Protein AF-A0A735HGS6-F1 (afdb_monomer_lite)

Sequence (171 aa):
MLTLENAVELARPWAIKLFEEKILPFLINKGTDVYKKGRDILKLRGQMSEFLAKTKAQCSIINSLAFPNVLKKINDIYVPLTLSTLDSTDENEYLVDRGDKFLKHFKNILIIDNAGMGKSTLMKKIVIDTIDHSEYIPIYIELRTLTDSPIIEQINKLIGFDNVNDNSSLK

Organism: NCBI:txid1967619

Structure (mmCIF, N/CA/C/O backbone):
data_AF-A0A735HGS6-F1
#
_entry.id   AF-A0A735HGS6-F1
#
loop_
_atom_site.group_PDB
_atom_site.id
_atom_site.type_symbol
_atom_site.label_atom_id
_atom_site.label_alt_id
_atom_site.label_comp_id
_atom_site.label_asym_id
_atom_site.label_entity_id
_atom_site.label_seq_id
_atom_site.pdbx_PDB_ins_code
_atom_site.Cartn_x
_atom_site.Cartn_y
_atom_site.Cartn_z
_atom_site.occupancy
_atom_site.B_iso_or_equiv
_atom_site.auth_seq_id
_atom_site.auth_comp_id
_atom_site.auth_asym_id
_atom_site.auth_atom_id
_atom_site.pdbx_PDB_model_num
ATOM 1 N N . MET A 1 1 ? -11.846 14.180 -15.678 1.00 64.12 1 MET A N 1
ATOM 2 C CA . MET A 1 1 ? -10.374 14.111 -15.534 1.00 64.12 1 MET A CA 1
ATOM 3 C C . MET A 1 1 ? -10.067 13.332 -14.264 1.00 64.12 1 MET A C 1
ATOM 5 O O . MET A 1 1 ? -10.789 13.513 -13.288 1.00 64.12 1 MET A O 1
ATOM 9 N N . LEU A 1 2 ? -9.087 12.425 -14.276 1.00 81.12 2 LEU A N 1
ATOM 10 C CA . LEU A 1 2 ? -8.687 11.712 -13.060 1.00 81.12 2 LEU A CA 1
ATOM 11 C C . LEU A 1 2 ? -8.018 12.724 -12.118 1.00 81.12 2 LEU A C 1
ATOM 13 O O . LEU A 1 2 ? -7.049 13.363 -12.517 1.00 81.12 2 LEU A O 1
ATOM 17 N N . THR A 1 3 ? -8.553 12.891 -10.911 1.00 88.12 3 THR A N 1
ATOM 18 C CA . THR A 1 3 ? -7.984 13.738 -9.850 1.00 88.12 3 THR A CA 1
ATOM 19 C C . THR A 1 3 ? -7.792 12.896 -8.595 1.00 88.12 3 THR A C 1
ATOM 21 O O . THR A 1 3 ? -8.421 11.844 -8.448 1.00 88.12 3 THR A O 1
ATOM 24 N N . LEU A 1 4 ? -6.923 13.344 -7.685 1.00 89.19 4 LEU A N 1
ATOM 25 C CA . LEU A 1 4 ? -6.735 12.662 -6.405 1.00 89.19 4 LEU A CA 1
ATOM 26 C C . LEU A 1 4 ? -8.023 12.679 -5.572 1.00 89.19 4 LEU A C 1
ATOM 28 O O . LEU A 1 4 ? -8.397 11.650 -5.027 1.00 89.19 4 LEU A O 1
ATOM 32 N N . GLU A 1 5 ? -8.728 13.809 -5.533 1.00 92.81 5 GLU A N 1
ATOM 33 C CA . GLU A 1 5 ? -10.006 13.959 -4.824 1.00 92.81 5 GLU A CA 1
ATOM 34 C C . GLU A 1 5 ? -11.049 12.956 -5.328 1.00 92.81 5 GLU A C 1
ATOM 36 O O . GLU A 1 5 ? -11.605 12.195 -4.541 1.00 92.81 5 GLU A O 1
ATOM 41 N N . ASN A 1 6 ? -11.226 12.853 -6.650 1.00 93.12 6 ASN A N 1
ATOM 42 C CA . ASN A 1 6 ? -12.142 11.875 -7.239 1.00 93.12 6 ASN A CA 1
ATOM 43 C C . ASN A 1 6 ? -11.723 10.433 -6.910 1.00 93.12 6 ASN A C 1
ATOM 45 O O . ASN A 1 6 ? -12.575 9.584 -6.664 1.00 93.12 6 ASN A O 1
ATOM 49 N N . ALA A 1 7 ? -10.419 10.138 -6.891 1.00 93.81 7 ALA A N 1
ATOM 50 C CA . ALA A 1 7 ? -9.921 8.816 -6.520 1.00 93.81 7 ALA A CA 1
ATOM 51 C C . ALA A 1 7 ? -10.176 8.486 -5.036 1.00 93.81 7 ALA A C 1
ATOM 53 O O . ALA A 1 7 ? -10.499 7.341 -4.723 1.00 93.81 7 ALA A O 1
ATOM 54 N N . VAL A 1 8 ? -10.081 9.472 -4.134 1.00 96.44 8 VAL A N 1
ATOM 55 C CA . VAL A 1 8 ? -10.417 9.313 -2.707 1.00 96.44 8 VAL A CA 1
ATOM 56 C C . VAL A 1 8 ? -11.907 9.033 -2.534 1.00 96.44 8 VAL A C 1
ATOM 58 O O . VAL A 1 8 ? -12.269 8.079 -1.845 1.00 96.44 8 VAL A O 1
ATOM 61 N N . GLU A 1 9 ? -12.770 9.799 -3.204 1.00 95.69 9 GLU A N 1
ATOM 62 C CA . GLU A 1 9 ? -14.223 9.596 -3.155 1.00 95.69 9 GLU A CA 1
ATOM 63 C C . GLU A 1 9 ? -14.619 8.191 -3.638 1.00 95.69 9 GLU A C 1
ATOM 65 O O . GLU A 1 9 ? -15.402 7.504 -2.983 1.00 95.69 9 GLU A O 1
ATOM 70 N N . LEU A 1 10 ? -14.003 7.704 -4.720 1.00 95.12 10 LEU A N 1
ATOM 71 C CA . LEU A 1 10 ? -14.218 6.341 -5.223 1.00 95.12 10 LEU A CA 1
ATOM 72 C C . LEU A 1 10 ? -13.676 5.248 -4.286 1.00 95.12 10 LEU A C 1
ATOM 74 O O . LEU A 1 10 ? -14.191 4.130 -4.281 1.00 95.12 10 LEU A O 1
ATOM 78 N N . ALA A 1 11 ? -12.644 5.544 -3.493 1.00 96.50 11 ALA A N 1
ATOM 79 C CA . ALA A 1 11 ? -12.065 4.603 -2.537 1.00 96.50 11 ALA A CA 1
ATOM 80 C C . ALA A 1 11 ? -12.827 4.548 -1.201 1.00 96.50 11 ALA A C 1
ATOM 82 O O . ALA A 1 11 ? -12.718 3.552 -0.480 1.00 96.50 11 ALA A O 1
ATOM 83 N N . ARG A 1 12 ? -13.620 5.576 -0.867 1.00 97.06 12 ARG A N 1
ATOM 84 C CA . ARG A 1 12 ? -14.324 5.683 0.422 1.00 97.06 12 ARG A CA 1
ATOM 85 C C . ARG A 1 12 ? -15.260 4.500 0.721 1.00 97.06 12 ARG A C 1
ATOM 87 O O . ARG A 1 12 ? -15.174 3.984 1.837 1.00 97.06 12 ARG A O 1
ATOM 94 N N . PRO A 1 13 ? -16.097 3.999 -0.214 1.00 97.25 13 PRO A N 1
ATOM 95 C CA . PRO A 1 13 ? -16.950 2.838 0.057 1.00 97.25 13 PRO A CA 1
ATOM 96 C C . PRO A 1 13 ? -16.151 1.582 0.419 1.00 97.25 13 PRO A C 1
ATOM 98 O O . PRO A 1 13 ? -16.526 0.850 1.331 1.00 97.25 13 PRO A O 1
ATOM 101 N N . TRP A 1 14 ? -15.018 1.355 -0.257 1.00 95.88 14 TRP A N 1
ATOM 102 C CA . TRP A 1 14 ? -14.116 0.245 0.057 1.00 95.88 14 TRP A CA 1
ATOM 103 C C . TRP A 1 14 ? -13.512 0.392 1.456 1.00 95.88 14 TRP A C 1
ATOM 105 O O . TRP A 1 14 ? -13.490 -0.576 2.210 1.00 95.88 14 TRP A O 1
ATOM 115 N N . ALA A 1 15 ? -13.066 1.595 1.818 1.00 97.00 15 ALA A N 1
ATOM 116 C CA . ALA A 1 15 ? -12.447 1.849 3.113 1.00 97.00 15 ALA A CA 1
ATOM 117 C C . ALA A 1 15 ? -13.428 1.644 4.280 1.00 97.00 15 ALA A C 1
ATOM 119 O O . ALA A 1 15 ? -13.084 0.995 5.266 1.00 97.00 15 ALA A O 1
ATOM 120 N N . ILE A 1 16 ? -14.664 2.134 4.131 1.00 97.06 16 ILE A N 1
ATOM 121 C CA . ILE A 1 16 ? -15.740 1.934 5.111 1.00 97.06 16 ILE A CA 1
ATOM 122 C C . ILE A 1 16 ? -16.047 0.444 5.277 1.00 97.06 16 ILE A C 1
ATOM 124 O O . ILE A 1 16 ? -16.074 -0.058 6.399 1.00 97.06 16 ILE A O 1
ATOM 128 N N . LYS A 1 17 ? -16.231 -0.270 4.161 1.00 95.88 17 LYS A N 1
ATOM 129 C CA . LYS A 1 17 ? -16.517 -1.707 4.173 1.00 95.88 17 LYS A CA 1
ATOM 130 C C . LYS A 1 17 ? -15.389 -2.498 4.842 1.00 95.88 17 LYS A C 1
ATOM 132 O O . LYS A 1 17 ? -15.648 -3.341 5.691 1.00 95.88 17 LYS A O 1
ATOM 137 N N . LEU A 1 18 ? -14.134 -2.186 4.509 1.00 94.81 18 LEU A N 1
ATOM 138 C CA . LEU A 1 18 ? -12.960 -2.815 5.116 1.00 94.81 18 LEU A CA 1
ATOM 139 C C . LEU A 1 18 ? -12.915 -2.593 6.634 1.00 94.81 18 LEU A C 1
ATOM 141 O O . LEU A 1 18 ? -12.612 -3.522 7.385 1.00 94.81 18 LEU A O 1
ATOM 145 N N . PHE A 1 19 ? -13.234 -1.378 7.088 1.00 93.38 19 PHE A N 1
ATOM 146 C CA . PHE A 1 19 ? -13.319 -1.080 8.511 1.00 93.38 19 PHE A CA 1
ATOM 147 C C . PHE A 1 19 ? -14.390 -1.932 9.201 1.00 93.38 19 PHE A C 1
ATOM 149 O O . PHE A 1 19 ? -14.104 -2.576 10.206 1.00 93.38 19 PHE A O 1
ATOM 156 N N . GLU A 1 20 ? -15.604 -1.963 8.656 1.00 93.56 20 GLU A N 1
ATOM 157 C CA . GLU A 1 20 ? -16.751 -2.651 9.261 1.00 93.56 20 GLU A CA 1
ATOM 158 C C . GLU A 1 20 ? -16.595 -4.174 9.273 1.00 93.56 20 GLU A C 1
ATOM 160 O O . GLU A 1 20 ? -16.940 -4.814 10.263 1.00 93.56 20 GLU A O 1
ATOM 165 N N . GLU A 1 21 ? -16.050 -4.755 8.205 1.00 93.12 21 GLU A N 1
ATOM 166 C CA . GLU A 1 21 ? -15.984 -6.210 8.044 1.00 93.12 21 GLU A CA 1
ATOM 167 C C . GLU A 1 21 ? -14.719 -6.838 8.635 1.00 93.12 21 GLU A C 1
ATOM 169 O O . GLU A 1 21 ? -14.744 -8.011 9.005 1.00 93.12 21 GLU A O 1
ATOM 174 N N . LYS A 1 22 ? -13.606 -6.096 8.721 1.00 90.62 22 LYS A N 1
ATOM 175 C CA . LYS A 1 22 ? -12.322 -6.652 9.189 1.00 90.62 22 LYS A CA 1
ATOM 176 C C . LYS A 1 22 ? -11.796 -5.991 10.453 1.00 90.62 22 LYS A C 1
ATOM 178 O O . LYS A 1 22 ? -11.389 -6.683 11.383 1.00 90.62 22 LYS A O 1
ATOM 183 N N . ILE A 1 23 ? -11.797 -4.662 10.501 1.00 89.56 23 ILE A N 1
ATOM 184 C CA . ILE A 1 23 ? -11.125 -3.922 11.577 1.00 89.56 23 ILE A CA 1
ATOM 185 C C . ILE A 1 23 ? -11.984 -3.897 12.838 1.00 89.56 23 ILE A C 1
ATOM 187 O O . ILE A 1 23 ? -11.504 -4.233 13.917 1.00 89.56 23 ILE A O 1
ATOM 191 N N . LEU A 1 24 ? -13.262 -3.544 12.716 1.00 88.50 24 LEU A N 1
ATOM 192 C CA . LEU A 1 24 ? -14.172 -3.463 13.853 1.00 88.50 24 LEU A CA 1
ATOM 193 C C . LEU A 1 24 ? -14.307 -4.813 14.589 1.00 88.50 24 LEU A C 1
ATOM 195 O O . LEU A 1 24 ? -14.145 -4.815 15.810 1.00 88.50 24 LEU A O 1
ATOM 199 N N . PRO A 1 25 ? -14.503 -5.964 13.910 1.00 88.00 25 PRO A N 1
ATOM 200 C CA . PRO A 1 25 ? -14.526 -7.262 14.582 1.00 88.00 25 PRO A CA 1
ATOM 201 C C . PRO A 1 25 ? -13.205 -7.594 15.283 1.00 88.00 25 PRO A C 1
ATOM 203 O O . PRO A 1 25 ? -13.218 -8.113 16.397 1.00 88.00 25 PRO A O 1
ATOM 206 N N . PHE A 1 26 ? -12.063 -7.261 14.671 1.00 84.62 26 PHE A N 1
ATOM 207 C CA . PHE A 1 26 ? -10.749 -7.461 15.285 1.00 84.62 26 PHE A CA 1
ATOM 208 C C . PHE A 1 26 ? -10.599 -6.671 16.593 1.00 84.62 26 PHE A C 1
ATOM 210 O O . PHE A 1 26 ? -10.155 -7.227 17.598 1.00 84.62 26 PHE A O 1
ATOM 217 N N . LEU A 1 27 ? -11.018 -5.403 16.601 1.00 81.62 27 LEU A N 1
ATOM 218 C CA . LEU A 1 27 ? -10.972 -4.545 17.787 1.00 81.62 27 LEU A CA 1
ATOM 219 C C . LEU A 1 27 ? -11.880 -5.066 18.906 1.00 81.62 27 LEU A C 1
ATOM 221 O O . LEU A 1 27 ? -11.450 -5.167 20.053 1.00 81.62 27 LEU A O 1
ATOM 225 N N . ILE A 1 28 ? -13.108 -5.469 18.567 1.00 81.06 28 ILE A N 1
ATOM 226 C CA . ILE A 1 28 ? -14.048 -6.058 19.531 1.00 81.06 28 ILE A CA 1
ATOM 227 C C . ILE A 1 28 ? -13.456 -7.336 20.147 1.00 81.06 28 ILE A C 1
ATOM 229 O O . ILE A 1 28 ? -13.471 -7.495 21.367 1.00 81.06 28 ILE A O 1
ATOM 233 N N . ASN A 1 29 ? -12.879 -8.219 19.325 1.00 79.81 29 ASN A N 1
ATOM 234 C CA . ASN A 1 29 ? -12.299 -9.486 19.780 1.00 79.81 29 ASN A CA 1
ATOM 235 C C . ASN A 1 29 ? -11.059 -9.310 20.665 1.00 79.81 29 ASN A C 1
ATOM 237 O O . ASN A 1 29 ? -10.833 -10.115 21.565 1.00 79.81 29 ASN A O 1
ATOM 241 N N . LYS A 1 30 ? -10.259 -8.261 20.441 1.00 73.06 30 LYS A N 1
ATOM 242 C CA . LYS A 1 30 ? -9.103 -7.926 21.289 1.00 73.06 30 LYS A CA 1
ATOM 243 C C . LYS A 1 30 ? -9.504 -7.391 22.671 1.00 73.06 30 LYS A C 1
ATOM 245 O O . LYS A 1 30 ? -8.619 -7.108 23.473 1.00 73.06 30 LYS A O 1
ATOM 250 N N . GLY A 1 31 ? -10.803 -7.273 22.971 1.00 61.72 31 GLY A N 1
ATOM 251 C CA . GLY A 1 31 ? -11.291 -6.875 24.292 1.00 61.72 31 GLY A CA 1
ATOM 252 C C . GLY A 1 31 ? -10.856 -5.467 24.682 1.00 61.72 31 GLY A C 1
ATOM 253 O O . GLY A 1 31 ? -10.766 -5.157 25.865 1.00 61.72 31 GLY A O 1
ATOM 254 N N . THR A 1 32 ? -10.546 -4.620 23.697 1.00 60.31 32 THR A N 1
ATOM 255 C CA . THR A 1 32 ? -10.094 -3.257 23.945 1.00 60.31 32 THR A CA 1
ATOM 256 C C . THR A 1 32 ? -11.226 -2.491 24.635 1.00 60.31 32 THR A C 1
ATOM 258 O O . THR A 1 32 ? -12.201 -2.086 23.994 1.00 60.31 32 THR A O 1
ATOM 261 N N . ASP A 1 33 ? -11.083 -2.272 25.947 1.00 57.94 33 ASP A N 1
ATOM 262 C CA . ASP A 1 33 ? -11.952 -1.433 26.794 1.00 57.94 33 ASP A CA 1
ATOM 263 C C . ASP A 1 33 ? -12.135 -0.008 26.233 1.00 57.94 33 ASP A C 1
ATOM 265 O O . ASP A 1 33 ? -13.075 0.711 26.583 1.00 57.94 33 ASP A O 1
ATOM 269 N N . VAL A 1 34 ? -11.241 0.353 25.314 1.00 55.25 34 VAL A N 1
ATOM 270 C CA . VAL A 1 34 ? -11.181 1.522 24.440 1.00 55.25 34 VAL A CA 1
ATOM 271 C C . VAL A 1 34 ? -12.531 1.950 23.849 1.00 55.25 34 VAL A C 1
ATOM 273 O O . VAL A 1 34 ? -12.747 3.142 23.654 1.00 55.25 34 VAL A O 1
ATOM 276 N N . TYR A 1 35 ? -13.466 1.031 23.587 1.00 58.19 35 TYR A N 1
ATOM 277 C CA . TYR A 1 35 ? -14.673 1.339 22.800 1.00 58.19 35 TYR A CA 1
ATOM 278 C C . TYR A 1 35 ? -15.987 1.380 23.584 1.00 58.19 35 TYR A C 1
ATOM 280 O O . TYR A 1 35 ? -17.067 1.359 22.992 1.00 58.19 35 TYR A O 1
ATOM 288 N N . LYS A 1 36 ? -15.926 1.529 24.915 1.00 54.31 36 LYS A N 1
ATOM 289 C CA . LYS A 1 36 ? -17.113 1.632 25.793 1.00 54.31 36 LYS A CA 1
ATOM 290 C C . LYS A 1 36 ? -18.035 2.833 25.499 1.00 54.31 36 LYS A C 1
ATOM 292 O O . LYS A 1 36 ? -19.101 2.937 26.103 1.00 54.31 36 LYS A O 1
ATOM 297 N N . LYS A 1 37 ? -17.682 3.731 24.570 1.00 61.72 37 LYS A N 1
ATOM 298 C CA . LYS A 1 37 ? -18.525 4.853 24.124 1.00 61.72 37 LYS A CA 1
ATOM 299 C C . LYS A 1 37 ? -18.677 4.829 22.602 1.00 61.72 37 LYS A C 1
ATOM 301 O O . LYS A 1 37 ? -17.717 5.044 21.872 1.00 61.72 37 LYS A O 1
ATOM 306 N N . GLY A 1 38 ? -19.907 4.667 22.103 1.00 64.25 38 GLY A N 1
ATOM 307 C CA . GLY A 1 38 ? -20.197 4.621 20.658 1.00 64.25 38 GLY A CA 1
ATOM 308 C C . GLY A 1 38 ? -19.693 5.830 19.846 1.00 64.25 38 GLY A C 1
ATOM 309 O O . GLY A 1 38 ? -19.457 5.708 18.647 1.00 64.25 38 GLY A O 1
ATOM 310 N N . ARG A 1 39 ? -19.453 6.984 20.490 1.00 65.62 39 ARG A N 1
ATOM 311 C CA . ARG A 1 39 ? -18.845 8.172 19.862 1.00 65.62 39 ARG A CA 1
ATOM 312 C C . ARG A 1 39 ? -17.393 7.932 19.412 1.00 65.62 39 ARG A C 1
ATOM 314 O O . ARG A 1 39 ? -17.009 8.444 18.363 1.00 65.62 39 ARG A O 1
ATOM 321 N N . ASP A 1 40 ? -16.619 7.142 20.153 1.00 78.50 40 ASP A N 1
ATOM 322 C CA . ASP A 1 40 ? -15.200 6.898 19.860 1.00 78.50 40 ASP A CA 1
ATOM 323 C C . ASP A 1 40 ? -15.037 5.938 18.673 1.00 78.50 40 ASP A C 1
ATOM 325 O O . ASP A 1 40 ? -14.195 6.158 17.804 1.00 78.50 40 ASP A O 1
ATOM 329 N N . ILE A 1 41 ? -15.935 4.951 18.549 1.00 81.56 41 ILE A N 1
ATOM 330 C CA . ILE A 1 41 ? -16.004 4.054 17.383 1.00 81.56 41 ILE A CA 1
ATOM 331 C C . ILE A 1 41 ? -16.331 4.839 16.110 1.00 81.56 41 ILE A C 1
ATOM 333 O O . ILE A 1 41 ? -15.700 4.631 15.077 1.00 81.56 41 ILE A O 1
ATOM 337 N N . LEU A 1 42 ? -17.305 5.754 16.165 1.00 85.19 42 LEU A N 1
ATOM 338 C CA . LEU A 1 42 ? -17.675 6.573 15.007 1.00 85.19 42 LEU A CA 1
ATOM 339 C C . LEU A 1 42 ? -16.520 7.472 14.554 1.00 85.19 42 LEU A C 1
ATOM 341 O O . LEU A 1 42 ? -16.284 7.607 13.351 1.00 85.19 42 LEU A O 1
ATOM 345 N N . LYS A 1 43 ? -15.778 8.051 15.508 1.00 86.06 43 LYS A N 1
ATOM 346 C CA . LYS A 1 43 ? -14.587 8.856 15.215 1.00 86.06 43 LYS A CA 1
ATOM 347 C C . LYS A 1 43 ? -13.494 8.006 14.566 1.00 86.06 43 LYS A C 1
ATOM 349 O O . LYS A 1 43 ? -12.993 8.388 13.509 1.00 86.06 43 LYS A O 1
ATOM 354 N N . LEU A 1 44 ? -13.186 6.844 15.146 1.00 88.25 44 LEU A N 1
ATOM 355 C CA . LEU A 1 44 ? -12.195 5.914 14.607 1.00 88.25 44 LEU A CA 1
ATOM 356 C C . LEU A 1 44 ? -12.573 5.442 13.200 1.00 88.25 44 LEU A C 1
ATOM 358 O O . LEU A 1 44 ? -11.747 5.504 12.293 1.00 88.25 44 LEU A O 1
ATOM 362 N N . ARG A 1 45 ? -13.837 5.049 12.991 1.00 91.44 45 ARG A N 1
ATOM 363 C CA . ARG A 1 45 ? -14.371 4.687 11.671 1.00 91.44 45 ARG A CA 1
ATOM 364 C C . ARG A 1 45 ? -14.108 5.797 10.663 1.00 91.44 45 ARG A C 1
ATOM 366 O O . ARG A 1 45 ? -13.627 5.513 9.571 1.00 91.44 45 ARG A O 1
ATOM 373 N N . GLY A 1 46 ? -14.404 7.046 11.025 1.00 92.62 46 GLY A N 1
ATOM 374 C CA . GLY A 1 46 ? -14.171 8.209 10.171 1.00 92.62 46 GLY A CA 1
ATOM 375 C C . GLY A 1 46 ? -12.695 8.398 9.819 1.00 92.62 46 GLY A C 1
ATOM 376 O O . GLY A 1 46 ? -12.352 8.443 8.641 1.00 92.62 46 GLY A O 1
ATOM 377 N N . GLN A 1 47 ? -11.819 8.465 10.826 1.00 92.12 47 GLN A N 1
ATOM 378 C CA . GLN A 1 47 ? -10.384 8.705 10.629 1.00 92.12 47 GLN A CA 1
ATOM 379 C C . GLN A 1 47 ? -9.709 7.572 9.849 1.00 92.12 47 GLN A C 1
ATOM 381 O O . GLN A 1 47 ? -9.005 7.828 8.874 1.00 92.12 47 GLN A O 1
ATOM 386 N N . MET A 1 48 ? -9.963 6.321 10.229 1.00 92.62 48 MET A N 1
ATOM 387 C CA . MET A 1 48 ? -9.328 5.169 9.600 1.00 92.62 48 MET A CA 1
ATOM 388 C C . MET A 1 48 ? -9.841 4.941 8.177 1.00 92.62 48 MET A C 1
ATOM 390 O O . MET A 1 48 ? -9.044 4.668 7.282 1.00 92.62 48 MET A O 1
ATOM 394 N N . SER A 1 49 ? -11.146 5.113 7.932 1.00 95.31 49 SER A N 1
ATOM 395 C CA . SER A 1 49 ? -11.689 5.015 6.569 1.00 95.31 49 SER A CA 1
ATOM 396 C C . SER A 1 49 ? -11.124 6.111 5.667 1.00 95.31 49 SER A C 1
ATOM 398 O O . SER A 1 49 ? -10.794 5.853 4.514 1.00 95.31 49 SER A O 1
ATOM 400 N N . GLU A 1 50 ? -10.968 7.329 6.188 1.00 95.44 50 GLU A N 1
ATOM 401 C CA . GLU A 1 50 ? -10.361 8.435 5.448 1.00 95.44 50 GLU A CA 1
ATOM 402 C C . GLU A 1 50 ? -8.886 8.157 5.120 1.00 95.44 50 GLU A C 1
ATOM 404 O O . GLU A 1 50 ? -8.455 8.363 3.984 1.00 95.44 50 GLU A O 1
ATOM 409 N N . PHE A 1 51 ? -8.115 7.646 6.087 1.00 94.94 51 PHE A N 1
ATOM 410 C CA . PHE A 1 51 ? -6.731 7.225 5.868 1.00 94.94 51 PHE A CA 1
ATOM 411 C C . PHE A 1 51 ? -6.638 6.155 4.777 1.00 94.94 51 PHE A C 1
ATOM 413 O O . PHE A 1 51 ? -5.922 6.337 3.795 1.00 94.94 51 PHE A O 1
ATOM 420 N N . LEU A 1 52 ? -7.416 5.077 4.900 1.00 95.81 52 LEU A N 1
ATOM 421 C CA . LEU A 1 52 ? -7.420 3.973 3.943 1.00 95.81 52 LEU A CA 1
ATOM 422 C C . LEU A 1 52 ? -7.822 4.446 2.539 1.00 95.81 52 LEU A C 1
ATOM 424 O O . LEU A 1 52 ? -7.161 4.098 1.557 1.00 95.81 52 LEU A O 1
ATOM 428 N N . ALA A 1 53 ? -8.864 5.276 2.429 1.00 96.94 53 ALA A N 1
ATOM 429 C CA . ALA A 1 53 ? -9.301 5.837 1.153 1.00 96.94 53 ALA A CA 1
ATOM 430 C C . ALA A 1 53 ? -8.191 6.671 0.494 1.00 96.94 53 ALA A C 1
ATOM 432 O O . ALA A 1 53 ? -7.922 6.504 -0.698 1.00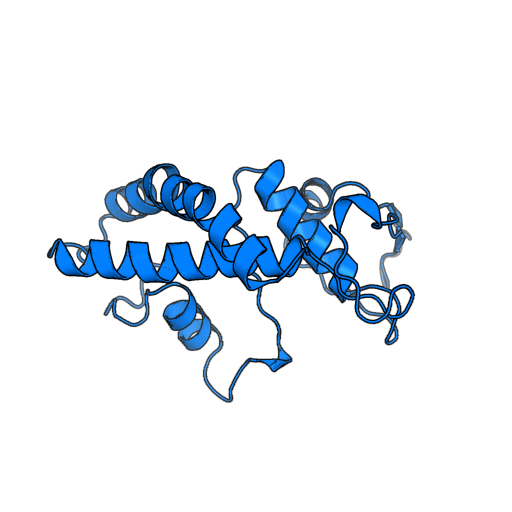 96.94 53 ALA A O 1
ATOM 433 N N . LYS A 1 54 ? -7.488 7.506 1.274 1.00 95.31 54 LYS A N 1
ATOM 434 C CA . LYS A 1 54 ? -6.318 8.263 0.805 1.00 95.31 54 LYS A CA 1
ATOM 435 C C . LYS A 1 54 ? -5.187 7.354 0.360 1.00 95.31 54 LYS A C 1
ATOM 437 O O . LYS A 1 54 ? -4.676 7.554 -0.739 1.00 95.31 54 LYS A O 1
ATOM 442 N N . THR A 1 55 ? -4.838 6.337 1.146 1.00 95.88 55 THR A N 1
ATOM 443 C CA . THR A 1 55 ? -3.797 5.364 0.794 1.00 95.88 55 THR A CA 1
ATOM 444 C C . THR A 1 55 ? -4.102 4.686 -0.539 1.00 95.88 55 THR A C 1
ATOM 446 O O . THR A 1 55 ? -3.261 4.705 -1.442 1.00 95.88 55 THR A O 1
ATOM 449 N N . LYS A 1 56 ? -5.318 4.147 -0.708 1.00 96.75 56 LYS A N 1
ATOM 450 C CA . LYS A 1 56 ? -5.732 3.501 -1.960 1.00 96.75 56 LYS A CA 1
ATOM 451 C C . LYS A 1 56 ? -5.688 4.481 -3.129 1.00 96.75 56 LYS A C 1
ATOM 453 O O . LYS A 1 56 ? -5.105 4.165 -4.163 1.00 96.75 56 LYS A O 1
ATOM 458 N N . ALA A 1 57 ? -6.240 5.681 -2.964 1.00 95.69 57 ALA A N 1
ATOM 459 C CA . ALA A 1 57 ? -6.247 6.700 -4.005 1.00 95.69 57 ALA A CA 1
ATOM 460 C C . ALA A 1 57 ? -4.824 7.086 -4.438 1.00 95.69 57 ALA A C 1
ATOM 462 O O . ALA A 1 57 ? -4.486 6.951 -5.614 1.00 95.69 57 ALA A O 1
ATOM 463 N N . GLN A 1 58 ? -3.971 7.477 -3.487 1.00 94.31 58 GLN A N 1
ATOM 464 C CA . GLN A 1 58 ? -2.587 7.904 -3.721 1.00 94.31 58 GLN A CA 1
ATOM 465 C C . GLN A 1 58 ? -1.724 6.820 -4.371 1.00 94.31 58 GLN A C 1
ATOM 467 O O . GLN A 1 58 ? -0.841 7.141 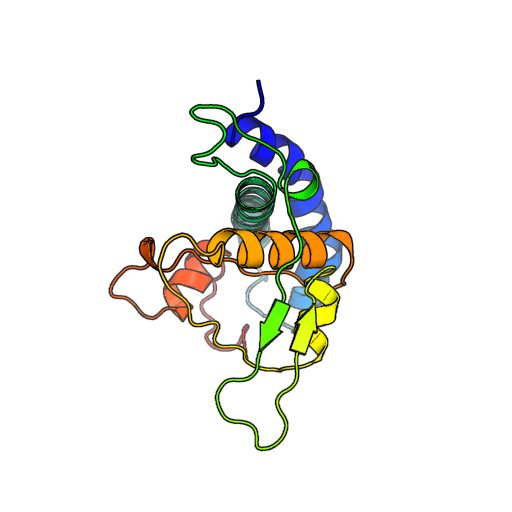-5.172 1.00 94.31 58 GLN A O 1
ATOM 472 N N . CYS A 1 59 ? -1.960 5.551 -4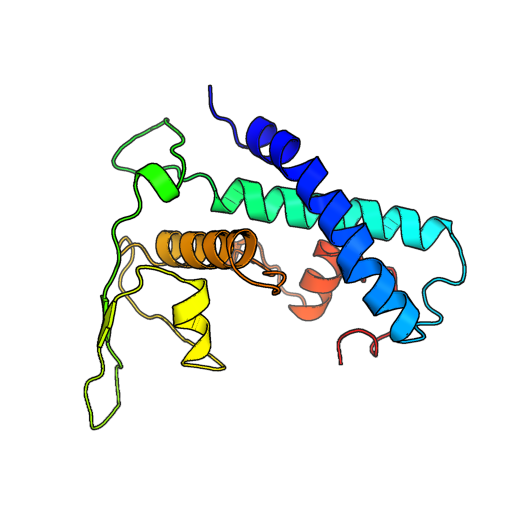.034 1.00 96.00 59 CYS A N 1
ATOM 473 C CA . CYS A 1 59 ? -1.213 4.432 -4.603 1.00 96.00 59 CYS A CA 1
ATOM 474 C C . CYS A 1 59 ? -1.776 3.975 -5.953 1.00 96.00 59 CYS A C 1
ATOM 476 O O . CYS A 1 59 ? -1.022 3.515 -6.805 1.00 96.00 59 CYS A O 1
ATOM 478 N N . SER A 1 60 ? -3.079 4.152 -6.185 1.00 95.69 60 SER A N 1
ATOM 479 C CA . SER A 1 60 ? -3.728 3.744 -7.436 1.00 95.69 60 SER A CA 1
ATOM 480 C C . SER A 1 60 ? -3.395 4.656 -8.610 1.00 95.69 60 SER A C 1
ATOM 482 O O . SER A 1 60 ? -3.538 4.233 -9.756 1.00 95.69 60 SER A O 1
ATOM 484 N N . ILE A 1 61 ? -2.946 5.886 -8.341 1.00 93.12 61 ILE A N 1
ATOM 485 C CA . ILE A 1 61 ? -2.628 6.882 -9.363 1.00 93.12 61 ILE A CA 1
ATOM 486 C C . ILE A 1 61 ? -1.174 7.347 -9.280 1.00 93.12 61 ILE A C 1
ATOM 488 O O . ILE A 1 61 ? -0.581 7.498 -8.206 1.00 93.12 61 ILE A O 1
ATOM 492 N N . ILE A 1 62 ? -0.595 7.614 -10.444 1.00 88.94 62 ILE A N 1
ATOM 493 C CA . ILE A 1 62 ? 0.775 8.091 -10.596 1.00 88.94 62 ILE A CA 1
ATOM 494 C C . ILE A 1 62 ? 0.771 9.342 -11.466 1.00 88.94 62 ILE A C 1
ATOM 496 O O . ILE A 1 62 ? 0.152 9.375 -12.530 1.00 88.94 62 ILE A O 1
ATOM 500 N N . ASN A 1 63 ? 1.500 10.355 -10.999 1.00 82.81 63 ASN A N 1
ATOM 501 C CA . ASN A 1 63 ? 1.995 11.437 -11.835 1.00 82.81 63 ASN A CA 1
ATOM 502 C C . ASN A 1 63 ? 3.413 11.055 -12.273 1.00 82.81 63 ASN A C 1
ATOM 504 O O . ASN A 1 63 ? 4.285 10.879 -11.421 1.00 82.81 63 ASN A O 1
ATOM 508 N N . SER A 1 64 ? 3.618 10.846 -13.571 1.00 76.00 64 SER A N 1
ATOM 509 C CA . SER A 1 64 ? 4.903 10.411 -14.123 1.00 76.00 64 SER A CA 1
ATOM 510 C C . SER A 1 64 ? 5.534 11.540 -14.923 1.00 76.00 64 SER A C 1
ATOM 512 O O . SER A 1 64 ? 4.836 12.261 -15.630 1.00 76.00 64 SER A O 1
ATOM 514 N N . LEU A 1 65 ? 6.864 11.639 -14.882 1.00 77.62 65 LEU A N 1
ATOM 515 C CA . LEU A 1 65 ? 7.617 12.564 -15.734 1.00 77.62 65 LEU A CA 1
ATOM 516 C C . LEU A 1 65 ? 7.385 12.295 -17.228 1.00 77.62 65 LEU A C 1
ATOM 518 O O . LEU A 1 65 ? 7.421 13.226 -18.024 1.00 77.62 65 LEU A O 1
ATOM 522 N N . ALA A 1 66 ? 7.096 11.043 -17.603 1.00 77.38 66 ALA A N 1
ATOM 523 C CA . ALA A 1 66 ? 6.764 10.676 -18.979 1.00 77.38 66 ALA A CA 1
ATOM 524 C C . ALA A 1 66 ? 5.391 11.210 -19.433 1.00 77.38 66 ALA A C 1
ATOM 526 O O . ALA A 1 66 ? 5.146 11.331 -20.631 1.00 77.38 66 ALA A O 1
ATOM 527 N N . PHE A 1 67 ? 4.502 11.547 -18.490 1.00 80.12 67 PHE A N 1
ATOM 528 C CA . PHE A 1 67 ? 3.164 12.078 -18.763 1.00 80.12 67 PHE A CA 1
ATOM 529 C C . PHE A 1 67 ? 2.878 13.313 -17.894 1.00 80.12 67 PHE A C 1
ATOM 531 O O . PHE A 1 67 ? 2.064 13.240 -16.966 1.00 80.12 67 PHE A O 1
ATOM 538 N N . PRO A 1 68 ? 3.535 14.456 -18.167 1.00 76.88 68 PRO A N 1
ATOM 539 C CA . PRO A 1 68 ? 3.341 15.663 -17.377 1.00 76.88 68 PRO A CA 1
ATOM 540 C C . PRO A 1 68 ? 1.867 16.070 -17.338 1.00 76.88 68 PRO A C 1
ATOM 542 O O . PRO A 1 68 ? 1.185 16.071 -18.362 1.00 76.88 68 PRO A O 1
ATOM 545 N N . ASN A 1 69 ? 1.383 16.441 -16.153 1.00 79.06 69 ASN A N 1
ATOM 546 C CA . ASN A 1 69 ? 0.015 16.923 -15.920 1.00 79.06 69 ASN A CA 1
ATOM 547 C C . ASN A 1 69 ? -1.100 15.901 -16.207 1.00 79.06 69 ASN A C 1
ATOM 549 O O . ASN A 1 69 ? -2.273 16.274 -16.276 1.00 79.06 69 ASN A O 1
ATOM 553 N N . VAL A 1 70 ? -0.768 14.612 -16.337 1.00 85.19 70 VAL A N 1
ATOM 554 C CA . VAL A 1 70 ? -1.754 13.546 -16.539 1.00 85.19 70 VAL A CA 1
ATOM 555 C C . VAL A 1 70 ? -1.581 12.469 -15.477 1.00 85.19 70 VAL A C 1
ATOM 557 O O . VAL A 1 70 ? -0.595 11.737 -15.455 1.00 85.19 70 VAL A O 1
ATOM 560 N N . LEU A 1 71 ? -2.591 12.325 -14.618 1.00 88.31 71 LEU A N 1
ATOM 561 C CA . LEU A 1 71 ? -2.662 11.198 -13.694 1.00 88.31 71 LEU A CA 1
ATOM 562 C C . LEU A 1 71 ? -3.040 9.929 -14.462 1.00 88.31 71 LEU A C 1
ATOM 564 O O . LEU A 1 71 ? -4.031 9.900 -15.198 1.00 88.31 71 LEU A O 1
ATOM 568 N N . LYS A 1 72 ? -2.258 8.870 -14.264 1.00 91.12 72 LYS A N 1
ATOM 569 C CA . LYS A 1 72 ? -2.501 7.534 -14.819 1.00 91.12 72 LYS A CA 1
ATOM 570 C C . LYS A 1 72 ? -2.751 6.546 -13.694 1.00 91.12 72 LYS A C 1
ATOM 572 O O . LYS A 1 72 ? -2.180 6.698 -12.614 1.00 91.12 72 LYS A O 1
ATOM 577 N N . LYS A 1 73 ? -3.579 5.528 -13.939 1.00 93.12 73 LYS A N 1
ATOM 578 C CA . LYS A 1 73 ? -3.690 4.420 -12.991 1.00 93.12 73 LYS A CA 1
ATOM 579 C C . LYS A 1 73 ? -2.396 3.621 -13.023 1.00 93.12 73 LYS A C 1
ATOM 581 O O . LYS A 1 73 ? -1.866 3.360 -14.098 1.00 93.12 73 LYS A O 1
ATOM 586 N N . ILE A 1 74 ? -1.913 3.210 -11.858 1.00 93.56 74 ILE A N 1
ATOM 587 C CA . ILE A 1 74 ? -0.677 2.434 -11.744 1.00 93.56 74 ILE A CA 1
ATOM 588 C C . ILE A 1 74 ? -0.735 1.146 -12.566 1.00 93.56 74 ILE A C 1
ATOM 590 O O . ILE A 1 74 ? 0.205 0.849 -13.290 1.00 93.56 74 ILE A O 1
ATOM 594 N N . ASN A 1 75 ? -1.864 0.436 -12.528 1.00 91.69 75 ASN A N 1
ATOM 595 C CA . ASN A 1 75 ? -2.038 -0.826 -13.247 1.00 91.69 75 ASN A CA 1
ATOM 596 C C . ASN A 1 75 ? -2.017 -0.668 -14.776 1.00 91.69 75 ASN A C 1
ATOM 598 O O . ASN A 1 75 ? -1.777 -1.651 -15.465 1.00 91.69 75 ASN A O 1
ATOM 602 N N . ASP A 1 76 ? -2.215 0.545 -15.302 1.00 91.88 76 ASP A N 1
ATOM 603 C CA . ASP A 1 76 ? -2.179 0.800 -16.747 1.00 91.88 76 ASP A CA 1
ATOM 604 C C . ASP A 1 76 ? -0.747 1.037 -17.258 1.00 91.88 76 ASP A C 1
ATOM 606 O O . ASP A 1 76 ? -0.502 0.958 -18.459 1.00 91.88 76 ASP A O 1
ATOM 610 N N . ILE A 1 77 ? 0.189 1.396 -16.370 1.00 91.31 77 ILE A N 1
ATOM 611 C CA . ILE A 1 77 ? 1.536 1.859 -16.751 1.00 91.31 77 ILE A CA 1
ATOM 612 C C . ILE A 1 77 ? 2.675 1.132 -16.033 1.00 91.31 77 ILE A C 1
ATOM 614 O O . ILE A 1 77 ? 3.841 1.390 -16.326 1.00 91.31 77 ILE A O 1
ATOM 618 N N . TYR A 1 78 ? 2.366 0.291 -15.048 1.00 93.88 78 TYR A N 1
ATOM 619 C CA . TYR A 1 78 ? 3.377 -0.418 -14.279 1.00 93.88 78 TYR A CA 1
ATOM 620 C C . TYR A 1 78 ? 4.079 -1.459 -15.150 1.00 93.88 78 TYR A C 1
ATOM 622 O O . TYR A 1 78 ? 3.434 -2.311 -15.757 1.00 93.88 78 TYR A O 1
ATOM 630 N N . VAL A 1 79 ? 5.408 -1.407 -15.147 1.00 94.19 79 VAL A N 1
ATOM 631 C CA . VAL A 1 79 ? 6.272 -2.436 -15.721 1.00 94.19 79 VAL A CA 1
ATOM 632 C C . VAL A 1 79 ? 6.978 -3.137 -14.554 1.00 94.19 79 VAL A C 1
ATOM 634 O O . VAL A 1 79 ? 7.559 -2.434 -13.721 1.00 94.19 79 VAL A O 1
ATOM 637 N N . PRO A 1 80 ? 6.913 -4.480 -14.456 1.00 96.31 80 PRO A N 1
ATOM 638 C CA . PRO A 1 80 ? 7.581 -5.240 -13.403 1.00 96.31 80 PRO A CA 1
ATOM 639 C C . PRO A 1 80 ? 9.075 -4.930 -13.302 1.00 96.31 80 PRO A C 1
ATOM 641 O O . PRO A 1 80 ? 9.764 -4.828 -14.316 1.00 96.31 80 PRO A O 1
ATOM 644 N N . LEU A 1 81 ? 9.564 -4.799 -12.068 1.00 95.88 81 LEU A N 1
ATOM 645 C CA . LEU A 1 81 ? 10.988 -4.642 -11.771 1.00 95.88 81 LEU A CA 1
ATOM 646 C C . LEU A 1 81 ? 11.557 -5.963 -11.258 1.00 95.88 81 LEU A C 1
ATOM 648 O O . LEU A 1 81 ? 10.888 -6.668 -10.500 1.00 95.88 81 LEU A O 1
ATOM 652 N N . THR A 1 82 ? 12.798 -6.260 -11.629 1.00 95.62 82 THR A N 1
ATOM 653 C CA . THR A 1 82 ? 13.576 -7.346 -11.027 1.00 95.62 82 THR A CA 1
ATOM 654 C C . THR A 1 82 ? 14.385 -6.787 -9.865 1.00 95.62 82 THR A C 1
ATOM 656 O O . THR A 1 82 ? 15.094 -5.795 -10.026 1.00 95.62 82 THR A O 1
ATOM 659 N N . LEU A 1 83 ? 14.266 -7.405 -8.693 1.00 94.62 83 LEU A N 1
ATOM 660 C CA . LEU A 1 83 ? 15.069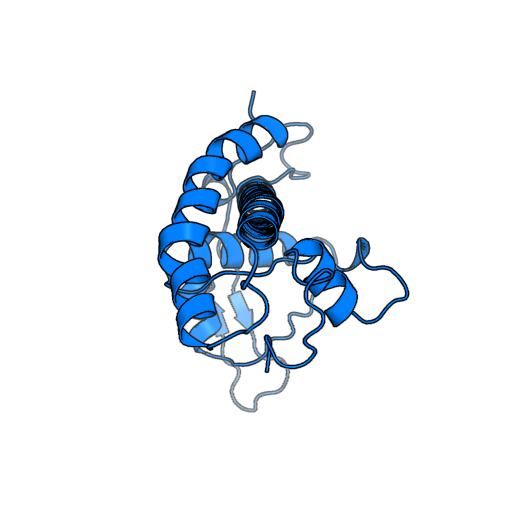 -7.089 -7.515 1.00 94.62 83 LEU A CA 1
ATOM 661 C C . LEU A 1 83 ? 16.099 -8.190 -7.296 1.00 94.62 83 LEU A C 1
ATOM 663 O O . LEU A 1 83 ? 15.732 -9.363 -7.267 1.00 94.62 83 LEU A O 1
ATOM 667 N N . SER A 1 84 ? 17.354 -7.810 -7.094 1.00 92.44 84 SER A N 1
ATOM 668 C CA . SER A 1 84 ? 18.430 -8.719 -6.708 1.00 92.44 84 SER A CA 1
ATOM 669 C C . SER A 1 84 ? 18.805 -8.528 -5.239 1.00 92.44 84 SER A C 1
ATOM 671 O O . SER A 1 84 ? 18.673 -7.448 -4.657 1.00 92.44 84 SER A O 1
ATOM 673 N N . THR A 1 85 ? 19.248 -9.608 -4.611 1.00 91.56 85 THR A N 1
ATOM 674 C CA . THR A 1 85 ? 19.807 -9.602 -3.257 1.00 91.56 85 THR A CA 1
ATOM 675 C C . THR A 1 85 ? 21.229 -9.041 -3.259 1.00 91.56 85 THR A C 1
ATOM 677 O O . THR A 1 85 ? 22.041 -9.464 -4.072 1.00 91.56 85 THR A O 1
ATOM 680 N N . LEU A 1 86 ? 21.542 -8.124 -2.336 1.00 84.25 86 LEU A N 1
ATOM 681 C CA . LEU A 1 86 ? 22.839 -7.431 -2.305 1.00 84.25 86 LEU A CA 1
ATOM 682 C C . LEU A 1 86 ? 24.002 -8.310 -1.802 1.00 84.25 86 LEU A C 1
ATOM 684 O O . LEU A 1 86 ? 25.090 -8.237 -2.356 1.00 84.25 86 LEU A O 1
ATOM 688 N N . ASP A 1 87 ? 23.767 -9.129 -0.769 1.00 72.06 87 ASP A N 1
ATOM 689 C CA . ASP A 1 87 ? 24.843 -9.741 0.037 1.00 72.06 87 ASP A CA 1
ATOM 690 C C . ASP A 1 87 ? 24.681 -11.259 0.265 1.00 72.06 87 ASP A C 1
ATOM 692 O O . ASP A 1 87 ? 25.281 -11.825 1.182 1.00 72.06 87 ASP A O 1
ATOM 696 N N . SER A 1 88 ? 23.839 -11.949 -0.507 1.00 63.91 88 SER A N 1
ATOM 697 C CA . SER A 1 88 ? 23.718 -13.406 -0.382 1.00 63.91 88 SER A CA 1
ATOM 698 C C . SER A 1 88 ? 24.761 -14.116 -1.239 1.00 63.91 88 SER A C 1
ATOM 700 O O . SER A 1 88 ? 25.004 -13.744 -2.381 1.00 63.91 88 SER A O 1
ATOM 702 N N . THR A 1 89 ? 25.347 -15.183 -0.689 1.00 67.25 89 THR A N 1
ATOM 703 C CA . THR A 1 89 ? 26.238 -16.103 -1.418 1.00 67.25 89 THR A CA 1
ATOM 704 C C . THR A 1 89 ? 25.578 -16.698 -2.663 1.00 67.25 89 THR A C 1
ATOM 706 O O . THR A 1 89 ? 26.279 -17.080 -3.593 1.00 67.25 89 THR A O 1
ATOM 709 N N . ASP A 1 90 ? 24.244 -16.732 -2.672 1.00 68.31 90 ASP A N 1
ATOM 710 C CA . ASP A 1 90 ? 23.412 -17.049 -3.825 1.00 68.31 90 ASP A CA 1
ATOM 711 C C . ASP A 1 90 ? 22.702 -15.769 -4.288 1.00 68.31 90 ASP A C 1
ATOM 713 O O . ASP A 1 90 ? 21.820 -15.261 -3.586 1.00 68.31 90 ASP A O 1
ATOM 717 N N . GLU A 1 91 ? 23.076 -15.230 -5.450 1.00 78.06 91 GLU A N 1
ATOM 718 C CA . GLU A 1 91 ? 22.333 -14.145 -6.096 1.00 78.06 91 GLU A CA 1
ATOM 719 C C . GLU A 1 91 ? 20.929 -14.655 -6.441 1.00 78.06 91 GLU A C 1
ATOM 721 O O . GLU A 1 91 ? 20.750 -15.502 -7.315 1.00 78.06 91 GLU A O 1
ATOM 726 N N . ASN A 1 92 ? 19.920 -14.166 -5.718 1.00 87.62 92 ASN A N 1
ATOM 727 C CA . ASN A 1 92 ? 18.528 -14.475 -6.005 1.00 87.62 92 ASN A CA 1
ATOM 728 C C . ASN A 1 92 ? 17.870 -13.257 -6.644 1.00 87.62 92 ASN A C 1
ATOM 730 O O . ASN A 1 92 ? 17.910 -12.152 -6.097 1.00 87.62 92 ASN A O 1
ATOM 734 N N . GLU A 1 93 ? 17.222 -13.486 -7.780 1.00 92.56 93 GLU A N 1
ATOM 735 C CA . GLU A 1 93 ? 16.443 -12.478 -8.486 1.00 92.56 93 GLU A CA 1
ATOM 736 C C . GLU A 1 93 ? 14.944 -12.702 -8.281 1.00 92.56 93 GLU A C 1
ATOM 738 O O . GLU A 1 93 ? 14.432 -13.820 -8.368 1.00 92.56 93 GLU A O 1
ATOM 743 N N . TYR A 1 94 ? 14.225 -11.609 -8.046 1.00 93.25 94 TYR A N 1
ATOM 744 C CA . TYR A 1 94 ? 12.786 -11.600 -7.829 1.00 93.25 94 TYR A CA 1
ATOM 745 C C . TYR A 1 94 ? 12.137 -10.642 -8.819 1.00 93.25 94 TYR A C 1
ATOM 747 O O . TYR A 1 94 ? 12.222 -9.423 -8.666 1.00 93.25 94 TYR A O 1
ATOM 755 N N . LEU A 1 95 ? 11.459 -11.188 -9.828 1.00 95.94 95 LEU A N 1
ATOM 756 C CA . LEU A 1 95 ? 10.584 -10.399 -10.688 1.00 95.94 95 LEU A CA 1
ATOM 757 C C . LEU A 1 95 ? 9.315 -10.032 -9.911 1.00 95.94 95 LEU A C 1
ATOM 759 O O . LEU A 1 95 ? 8.545 -10.909 -9.522 1.00 95.94 95 LEU A O 1
ATOM 763 N N . VAL A 1 96 ? 9.077 -8.739 -9.698 1.00 96.06 96 VAL A N 1
ATOM 764 C CA . VAL A 1 96 ? 7.907 -8.256 -8.953 1.00 96.06 96 VAL A CA 1
ATOM 765 C C . VAL A 1 96 ? 6.770 -7.926 -9.917 1.00 96.06 96 VAL A C 1
ATOM 767 O O . VAL A 1 96 ? 6.529 -6.775 -10.266 1.00 96.06 96 VAL A O 1
ATOM 770 N N . ASP A 1 97 ? 6.052 -8.953 -10.362 1.00 95.25 97 ASP A N 1
ATOM 771 C CA . ASP A 1 97 ? 4.806 -8.814 -11.129 1.00 95.25 97 ASP A CA 1
ATOM 772 C C . ASP A 1 97 ? 3.587 -8.557 -10.218 1.00 95.25 97 ASP A C 1
ATOM 774 O O . ASP A 1 97 ? 2.660 -7.822 -10.573 1.00 95.25 97 ASP A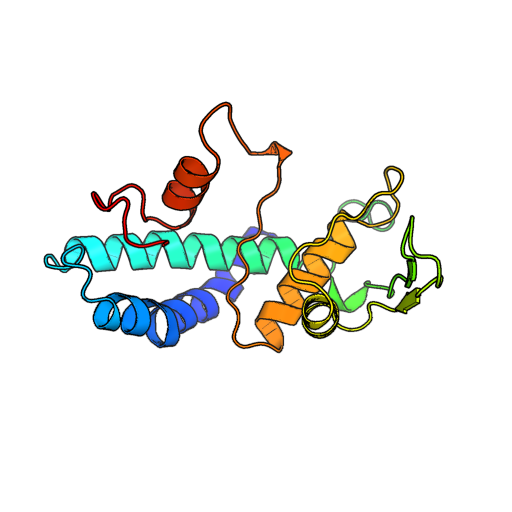 O 1
ATOM 778 N N . ARG A 1 98 ? 3.621 -9.158 -9.024 1.00 94.69 98 ARG A N 1
ATOM 779 C CA . ARG A 1 98 ? 2.588 -9.166 -7.990 1.00 94.69 98 ARG A CA 1
ATOM 780 C C . ARG A 1 98 ? 3.207 -8.863 -6.635 1.00 94.69 98 ARG A C 1
ATOM 782 O O . ARG A 1 98 ? 3.807 -9.725 -5.987 1.00 94.69 98 ARG A O 1
ATOM 789 N N . GLY A 1 99 ? 3.032 -7.628 -6.182 1.00 94.50 99 GLY A N 1
ATOM 790 C CA . GLY A 1 99 ? 3.651 -7.143 -4.956 1.00 94.50 99 GLY A CA 1
ATOM 791 C C . GLY A 1 99 ? 3.187 -7.872 -3.690 1.00 94.50 99 GLY A C 1
ATOM 792 O O . GLY A 1 99 ? 3.990 -8.090 -2.788 1.00 94.50 99 GLY A O 1
ATOM 793 N N . ASP A 1 100 ? 1.934 -8.335 -3.643 1.00 94.88 100 ASP A N 1
ATOM 794 C CA . ASP A 1 100 ? 1.396 -9.135 -2.532 1.00 94.88 100 ASP A CA 1
ATOM 795 C C . ASP A 1 100 ? 2.092 -10.498 -2.379 1.00 94.88 100 ASP A C 1
ATOM 797 O O . ASP A 1 100 ? 2.250 -11.002 -1.266 1.00 94.88 100 ASP A O 1
ATOM 801 N N . LYS A 1 101 ? 2.527 -11.100 -3.493 1.00 94.94 101 LYS A N 1
ATOM 802 C CA . LYS A 1 101 ? 3.297 -12.348 -3.481 1.00 94.94 101 LYS A CA 1
ATOM 803 C C . LYS A 1 101 ? 4.738 -12.095 -3.069 1.00 94.94 101 LYS A C 1
ATOM 805 O O . LYS A 1 101 ? 5.259 -12.840 -2.245 1.00 94.94 101 LYS A O 1
ATOM 810 N N . PHE A 1 102 ? 5.343 -11.026 -3.587 1.00 93.75 102 PHE A N 1
ATOM 811 C CA . PHE A 1 102 ? 6.716 -10.650 -3.256 1.00 93.75 102 PHE A CA 1
ATOM 812 C C . PHE A 1 102 ? 6.926 -10.485 -1.739 1.00 93.75 102 PHE A C 1
ATOM 814 O O . PHE A 1 102 ? 7.897 -10.997 -1.185 1.00 93.75 102 PHE A O 1
ATOM 821 N N . LEU A 1 103 ? 5.966 -9.873 -1.037 1.00 91.81 103 LEU A N 1
ATOM 822 C CA . LEU A 1 103 ? 6.029 -9.705 0.420 1.00 91.81 103 LEU A CA 1
ATOM 823 C C . LEU A 1 103 ? 6.053 -11.023 1.217 1.00 91.81 103 LEU A C 1
ATOM 825 O O . LEU A 1 103 ? 6.435 -11.011 2.382 1.00 91.81 103 LEU A O 1
ATOM 829 N N . LYS A 1 104 ? 5.674 -12.167 0.634 1.00 90.00 104 LYS A N 1
ATOM 830 C CA . LYS A 1 104 ? 5.682 -13.462 1.343 1.00 90.00 104 LYS A CA 1
ATOM 831 C C . LYS A 1 104 ? 7.082 -14.045 1.523 1.00 90.00 104 LYS A C 1
ATOM 833 O O . LYS A 1 104 ? 7.257 -14.925 2.362 1.00 90.00 104 LYS A O 1
ATOM 838 N N . HIS A 1 105 ? 8.063 -13.577 0.753 1.00 88.69 105 HIS A N 1
ATOM 839 C CA . HIS A 1 105 ? 9.430 -14.096 0.804 1.00 88.69 105 HIS A CA 1
ATOM 840 C C . HIS A 1 105 ? 10.216 -13.582 2.015 1.00 88.69 105 HIS A C 1
ATOM 842 O O . HIS A 1 105 ? 11.143 -14.246 2.473 1.00 88.69 105 HIS A O 1
ATOM 848 N N . PHE A 1 106 ? 9.844 -12.418 2.556 1.00 88.25 106 PHE A N 1
ATOM 849 C CA . PHE A 1 106 ? 10.642 -11.726 3.561 1.00 88.25 106 PHE A CA 1
ATOM 850 C C . PHE A 1 106 ? 9.765 -11.039 4.600 1.00 88.25 106 PHE A C 1
ATOM 852 O O . PHE A 1 106 ? 8.772 -10.397 4.274 1.00 88.25 106 PHE A O 1
ATOM 859 N N . LYS A 1 107 ? 10.185 -11.094 5.867 1.00 90.50 107 LYS A N 1
ATOM 860 C CA . LYS A 1 107 ? 9.527 -10.340 6.942 1.00 90.50 107 LYS A CA 1
ATOM 861 C C . LYS A 1 107 ? 9.823 -8.838 6.861 1.00 90.50 107 LYS A C 1
ATOM 863 O O . LYS A 1 107 ? 8.943 -8.030 7.129 1.00 90.50 107 LYS A O 1
ATOM 868 N N . ASN A 1 108 ? 11.061 -8.486 6.512 1.00 92.44 108 ASN A N 1
ATOM 869 C CA . ASN A 1 108 ? 11.550 -7.112 6.409 1.00 92.44 108 ASN A CA 1
ATOM 870 C C . ASN A 1 108 ? 12.344 -6.970 5.106 1.00 92.44 108 ASN A C 1
ATOM 872 O O . ASN A 1 108 ? 13.144 -7.849 4.793 1.00 92.44 108 ASN A O 1
ATOM 876 N N . ILE A 1 109 ? 12.143 -5.872 4.374 1.00 92.44 109 ILE A N 1
ATOM 877 C CA . ILE A 1 109 ? 12.785 -5.626 3.076 1.00 92.44 109 ILE A CA 1
ATOM 878 C C . ILE A 1 109 ? 13.310 -4.192 3.046 1.00 92.44 109 ILE A C 1
ATOM 880 O O . ILE A 1 109 ? 12.564 -3.252 3.322 1.00 92.44 109 ILE A O 1
ATOM 884 N N . LEU A 1 110 ? 14.579 -4.028 2.674 1.00 94.00 110 LEU A N 1
ATOM 885 C CA . LEU A 1 110 ? 15.187 -2.739 2.362 1.00 94.00 110 LEU A CA 1
ATOM 886 C C . LEU A 1 110 ? 15.520 -2.714 0.869 1.00 94.00 110 LEU A C 1
ATOM 888 O O . LEU A 1 110 ? 16.318 -3.519 0.406 1.00 94.00 110 LEU A O 1
ATOM 892 N N . ILE A 1 111 ? 14.904 -1.797 0.121 1.00 93.88 111 ILE A N 1
ATOM 893 C CA . ILE A 1 111 ? 15.156 -1.630 -1.317 1.00 93.88 111 ILE A CA 1
ATOM 894 C C . ILE A 1 111 ? 16.038 -0.402 -1.524 1.00 93.88 111 ILE A C 1
ATOM 896 O O . ILE A 1 111 ? 15.636 0.717 -1.194 1.00 93.88 111 ILE A O 1
ATOM 900 N N . ILE A 1 112 ? 17.223 -0.614 -2.092 1.00 93.75 112 ILE A N 1
ATOM 901 C CA . ILE A 1 112 ? 18.235 0.419 -2.321 1.00 93.75 112 ILE A CA 1
ATOM 902 C C . ILE A 1 112 ? 18.409 0.594 -3.823 1.00 93.75 112 ILE A C 1
ATOM 904 O O . ILE A 1 112 ? 18.569 -0.380 -4.545 1.00 93.75 112 ILE A O 1
ATOM 908 N N . ASP A 1 113 ? 18.358 1.841 -4.282 1.00 93.69 113 ASP A N 1
ATOM 909 C CA . ASP A 1 113 ? 18.654 2.190 -5.670 1.00 93.69 113 ASP A CA 1
ATOM 910 C C . ASP A 1 113 ? 18.849 3.710 -5.798 1.00 93.69 113 ASP A C 1
ATOM 912 O O . ASP A 1 113 ? 18.478 4.476 -4.899 1.00 93.69 113 ASP A O 1
ATOM 916 N N . ASN A 1 114 ? 19.295 4.171 -6.958 1.00 94.06 114 ASN A N 1
ATOM 917 C CA . ASN A 1 114 ? 19.374 5.568 -7.348 1.00 94.06 114 ASN A CA 1
ATOM 918 C C . ASN A 1 114 ? 17.994 6.229 -7.504 1.00 94.06 114 ASN A C 1
ATOM 920 O O . ASN A 1 114 ? 16.941 5.588 -7.639 1.00 94.06 114 ASN A O 1
ATOM 924 N N . ALA A 1 115 ? 17.974 7.562 -7.444 1.00 89.56 115 ALA A N 1
ATOM 925 C CA . ALA A 1 115 ? 16.764 8.339 -7.690 1.00 89.56 115 ALA A CA 1
ATOM 926 C C . ALA A 1 115 ? 16.235 8.085 -9.114 1.00 89.56 115 ALA A C 1
ATOM 928 O O . ALA A 1 115 ? 17.001 7.948 -10.060 1.00 89.56 115 ALA A O 1
ATOM 929 N N . GLY A 1 116 ? 14.911 8.011 -9.260 1.00 88.88 116 GLY A N 1
ATOM 930 C CA . GLY A 1 116 ? 14.268 7.790 -10.560 1.00 88.88 116 GLY A CA 1
ATOM 931 C C . GLY A 1 116 ? 14.099 6.327 -10.985 1.00 88.88 116 GLY A C 1
ATOM 932 O O . GLY A 1 116 ? 13.335 6.084 -11.910 1.00 88.88 116 GLY A O 1
ATOM 933 N N . MET A 1 117 ? 14.673 5.347 -10.276 1.00 92.12 117 MET A N 1
ATOM 934 C CA . MET A 1 117 ? 14.581 3.917 -10.649 1.00 92.12 117 MET A CA 1
ATOM 935 C C . MET A 1 117 ? 13.236 3.238 -10.326 1.00 92.12 117 MET A C 1
ATOM 937 O O . MET A 1 117 ? 13.094 2.026 -10.392 1.00 92.12 117 MET A O 1
ATOM 941 N N . GLY A 1 118 ? 12.210 4.008 -9.954 1.00 92.25 118 GLY A N 1
ATOM 942 C CA . GLY A 1 118 ? 10.863 3.462 -9.759 1.00 92.25 118 GLY A CA 1
ATOM 943 C C . GLY A 1 118 ? 10.565 2.880 -8.373 1.00 92.25 118 GLY A C 1
ATOM 944 O O . GLY A 1 118 ? 9.488 2.320 -8.196 1.00 92.25 118 GLY A O 1
ATOM 945 N N . LYS A 1 119 ? 11.422 3.080 -7.358 1.00 94.62 119 LYS A N 1
ATOM 946 C CA . LYS A 1 119 ? 11.173 2.625 -5.968 1.00 94.62 119 LYS A CA 1
ATOM 947 C C . LYS A 1 119 ? 9.790 3.020 -5.433 1.00 94.62 119 LYS A C 1
ATOM 949 O O . LYS A 1 119 ? 9.048 2.178 -4.939 1.00 94.62 119 LYS A O 1
ATOM 954 N N . SER A 1 120 ? 9.403 4.291 -5.568 1.00 92.62 120 SER A N 1
ATOM 955 C CA . SER A 1 120 ? 8.079 4.751 -5.119 1.00 92.62 120 SER A CA 1
ATOM 956 C C . SER A 1 120 ? 6.940 4.121 -5.924 1.00 92.62 120 SER A C 1
ATOM 958 O O . SER A 1 120 ? 5.895 3.810 -5.360 1.00 92.62 120 SER A O 1
ATOM 960 N N . THR A 1 121 ? 7.139 3.895 -7.225 1.00 94.44 121 THR A N 1
ATOM 961 C CA . THR A 1 121 ? 6.169 3.200 -8.082 1.00 94.44 121 THR A CA 1
ATOM 962 C C . THR A 1 121 ? 6.000 1.744 -7.652 1.00 94.44 121 THR A C 1
ATOM 964 O O . THR A 1 121 ? 4.872 1.284 -7.505 1.00 94.44 121 THR A O 1
ATOM 967 N N . LEU A 1 122 ? 7.098 1.047 -7.356 1.00 96.12 122 LEU A N 1
ATOM 968 C CA . LEU A 1 122 ? 7.086 -0.309 -6.815 1.00 96.12 122 LEU A CA 1
ATOM 969 C C . LEU A 1 122 ? 6.339 -0.381 -5.476 1.00 96.12 122 LEU A C 1
ATOM 971 O O . LEU A 1 122 ? 5.476 -1.237 -5.311 1.00 96.12 122 LEU A O 1
ATOM 975 N N . MET A 1 123 ? 6.597 0.547 -4.546 1.00 96.06 123 MET A N 1
ATOM 976 C CA . MET A 1 123 ? 5.872 0.595 -3.267 1.00 96.06 123 MET A CA 1
ATOM 977 C C . MET A 1 123 ? 4.364 0.765 -3.469 1.00 96.06 123 MET A C 1
ATOM 979 O O . MET A 1 123 ? 3.571 0.051 -2.860 1.00 96.06 123 MET A O 1
ATOM 983 N N . LYS A 1 124 ? 3.952 1.670 -4.364 1.00 96.19 124 LYS A N 1
ATOM 984 C CA . LYS A 1 124 ? 2.534 1.855 -4.698 1.00 96.19 124 LYS A CA 1
ATOM 985 C C . LYS A 1 124 ? 1.921 0.597 -5.315 1.00 96.19 124 LYS A C 1
ATOM 987 O O . LYS A 1 124 ? 0.786 0.263 -4.985 1.00 96.19 124 LYS A O 1
ATOM 992 N N . LYS A 1 125 ? 2.667 -0.114 -6.168 1.00 96.88 125 LYS A N 1
ATOM 993 C CA . LYS A 1 125 ? 2.219 -1.378 -6.768 1.00 96.88 125 LYS A CA 1
ATOM 994 C C . LYS A 1 125 ? 1.994 -2.439 -5.698 1.00 96.88 125 LYS A C 1
ATOM 996 O O . LYS A 1 125 ? 0.928 -3.042 -5.674 1.00 96.88 125 LYS A O 1
ATOM 1001 N N . ILE A 1 126 ? 2.935 -2.583 -4.766 1.00 96.94 126 ILE A N 1
ATOM 1002 C CA . ILE A 1 126 ? 2.804 -3.487 -3.618 1.00 96.94 126 ILE A CA 1
ATOM 1003 C C . ILE A 1 126 ? 1.553 -3.164 -2.799 1.00 96.94 126 ILE A C 1
ATOM 1005 O O . ILE A 1 126 ? 0.788 -4.073 -2.484 1.00 96.94 126 ILE A O 1
ATOM 1009 N N . VAL A 1 127 ? 1.300 -1.887 -2.496 1.00 97.25 127 VAL A N 1
ATOM 1010 C CA . VAL A 1 127 ? 0.097 -1.468 -1.759 1.00 97.25 127 VAL A CA 1
ATOM 1011 C C . VAL A 1 127 ? -1.182 -1.842 -2.510 1.00 97.25 127 VAL A C 1
ATOM 1013 O O . VAL A 1 127 ? -2.091 -2.409 -1.907 1.00 97.25 127 VAL A O 1
ATOM 1016 N N . ILE A 1 128 ? -1.263 -1.554 -3.811 1.00 97.38 128 ILE A N 1
ATOM 1017 C CA . ILE A 1 128 ? -2.458 -1.856 -4.612 1.00 97.38 128 ILE A CA 1
ATOM 1018 C C . ILE A 1 128 ? -2.685 -3.359 -4.748 1.00 97.38 128 ILE A C 1
ATOM 1020 O O . ILE A 1 128 ? -3.798 -3.814 -4.507 1.00 97.38 128 ILE A O 1
ATOM 1024 N N . ASP A 1 129 ? -1.643 -4.141 -5.019 1.00 97.44 129 ASP A N 1
ATOM 1025 C CA . ASP A 1 129 ? -1.772 -5.597 -5.099 1.00 97.44 129 ASP A CA 1
ATOM 1026 C C . ASP A 1 129 ? -2.170 -6.204 -3.748 1.00 97.44 129 ASP A C 1
ATOM 1028 O O . ASP A 1 129 ? -2.978 -7.130 -3.692 1.00 97.44 129 ASP A O 1
ATOM 1032 N N . THR A 1 130 ? -1.659 -5.648 -2.645 1.00 96.44 130 THR A N 1
ATOM 1033 C CA . THR A 1 130 ? -2.041 -6.047 -1.283 1.00 96.44 130 THR A CA 1
ATOM 1034 C C . THR A 1 130 ? -3.529 -5.788 -1.033 1.00 96.44 130 THR A C 1
ATOM 1036 O O . THR A 1 130 ? -4.213 -6.669 -0.513 1.00 96.44 130 THR A O 1
ATOM 1039 N N . ILE A 1 131 ? -4.043 -4.623 -1.448 1.00 95.75 131 ILE A N 1
ATOM 1040 C CA . ILE A 1 131 ? -5.467 -4.265 -1.337 1.00 95.75 131 ILE A CA 1
ATOM 1041 C C . ILE A 1 131 ? -6.352 -5.170 -2.198 1.00 95.75 131 ILE A C 1
ATOM 1043 O O . ILE A 1 131 ? -7.421 -5.583 -1.748 1.00 95.75 131 ILE A O 1
ATOM 1047 N N . ASP A 1 132 ? -5.942 -5.428 -3.438 1.00 94.88 132 ASP A N 1
ATOM 1048 C CA . ASP A 1 132 ? -6.790 -6.087 -4.432 1.00 94.88 132 ASP A CA 1
ATOM 1049 C C . ASP A 1 132 ? -6.761 -7.617 -4.309 1.00 94.88 132 ASP A C 1
ATOM 1051 O O . ASP A 1 132 ? -7.676 -8.294 -4.787 1.00 94.88 132 ASP A O 1
ATOM 1055 N N . HIS A 1 133 ? -5.718 -8.182 -3.692 1.00 95.56 133 HIS A N 1
ATOM 1056 C CA . HIS A 1 133 ? -5.461 -9.619 -3.783 1.00 95.56 133 HIS A CA 1
ATOM 1057 C C . HIS A 1 133 ? -5.031 -10.319 -2.496 1.00 95.56 133 HIS A C 1
ATOM 1059 O O . HIS A 1 133 ? -4.791 -11.528 -2.525 1.00 95.56 133 HIS A O 1
ATOM 1065 N N . SER A 1 134 ? -4.938 -9.609 -1.376 1.00 93.19 134 SER A N 1
ATOM 1066 C CA . SER A 1 134 ? -4.580 -10.218 -0.097 1.00 93.19 134 SER A CA 1
ATOM 1067 C C . SER A 1 134 ? -5.582 -9.872 0.999 1.00 93.19 134 SER A C 1
ATOM 1069 O O . SER A 1 134 ? -6.475 -9.040 0.837 1.00 93.19 134 SER A O 1
ATOM 1071 N N . GLU A 1 135 ? -5.429 -10.520 2.149 1.00 89.44 135 GLU A N 1
ATOM 1072 C CA . GLU A 1 135 ? -6.231 -10.210 3.329 1.00 89.44 135 GLU A CA 1
ATOM 1073 C C . GLU A 1 135 ? -5.622 -9.102 4.198 1.00 89.44 135 GLU A C 1
ATOM 1075 O O . GLU A 1 135 ? -6.299 -8.619 5.108 1.00 89.44 135 GLU A O 1
ATOM 1080 N N . TYR A 1 136 ? -4.388 -8.680 3.900 1.00 90.94 136 TYR A N 1
ATOM 1081 C CA . TYR A 1 136 ? -3.660 -7.670 4.658 1.00 90.94 136 TYR A CA 1
ATOM 1082 C C . TYR A 1 136 ? -4.189 -6.257 4.405 1.00 90.94 136 TYR A C 1
ATOM 1084 O O . TYR A 1 136 ? -4.684 -5.922 3.329 1.00 90.94 136 TYR A O 1
ATOM 1092 N N . ILE A 1 137 ? -4.029 -5.402 5.414 1.00 90.94 137 ILE A N 1
ATOM 1093 C CA . ILE A 1 137 ? -4.364 -3.980 5.352 1.00 90.94 137 ILE A CA 1
ATOM 1094 C C . ILE A 1 137 ? -3.044 -3.204 5.296 1.00 90.94 137 ILE A C 1
ATOM 1096 O O . ILE A 1 137 ? -2.325 -3.177 6.297 1.00 90.94 137 ILE A O 1
ATOM 1100 N N . PRO A 1 138 ? -2.679 -2.599 4.152 1.00 92.31 138 PRO A N 1
ATOM 1101 C CA . PRO A 1 138 ? -1.401 -1.916 4.039 1.00 92.31 138 PRO A CA 1
ATOM 1102 C C . PRO A 1 138 ? -1.442 -0.558 4.743 1.00 92.31 138 PRO A C 1
ATOM 1104 O O . PRO A 1 138 ? -2.344 0.248 4.519 1.00 92.31 138 PRO A O 1
ATOM 1107 N N . ILE A 1 139 ? -0.412 -0.281 5.542 1.00 91.12 139 ILE A N 1
ATOM 1108 C CA . ILE A 1 139 ? -0.138 1.049 6.092 1.00 91.12 139 ILE A CA 1
ATOM 1109 C C . ILE A 1 139 ? 0.964 1.669 5.236 1.00 91.12 139 ILE A C 1
ATOM 1111 O O . ILE A 1 139 ? 2.132 1.300 5.341 1.00 91.12 139 ILE A O 1
ATOM 1115 N N . TYR A 1 140 ? 0.579 2.589 4.356 1.00 93.88 140 TYR A N 1
ATOM 1116 C CA . TYR A 1 140 ? 1.510 3.307 3.490 1.00 93.88 140 TYR A CA 1
ATOM 1117 C C . TYR A 1 140 ? 1.863 4.666 4.089 1.00 93.88 140 TYR A C 1
ATOM 1119 O O . TYR A 1 140 ? 0.973 5.432 4.459 1.00 93.88 140 TYR A O 1
ATOM 1127 N N . ILE A 1 141 ? 3.159 4.972 4.155 1.00 91.69 141 ILE A N 1
ATOM 1128 C CA . ILE A 1 141 ? 3.682 6.212 4.730 1.00 91.69 141 ILE A CA 1
ATOM 1129 C C . ILE A 1 141 ? 4.742 6.772 3.785 1.00 91.69 141 ILE A C 1
ATOM 1131 O O . ILE A 1 141 ? 5.717 6.097 3.456 1.00 91.69 141 ILE A O 1
ATOM 1135 N N . GLU A 1 142 ? 4.580 8.027 3.372 1.00 91.69 142 GLU A N 1
ATOM 1136 C CA . GLU A 1 142 ? 5.648 8.761 2.699 1.00 91.69 142 GLU A CA 1
ATOM 1137 C C . GLU A 1 142 ? 6.583 9.356 3.757 1.00 91.69 142 GLU A C 1
ATOM 1139 O O . GLU A 1 142 ? 6.209 10.284 4.462 1.00 91.69 142 GLU A O 1
ATOM 1144 N N . LEU A 1 143 ? 7.823 8.868 3.864 1.00 91.81 143 LEU A N 1
ATOM 1145 C CA . LEU A 1 143 ? 8.735 9.294 4.941 1.00 91.81 143 LEU A 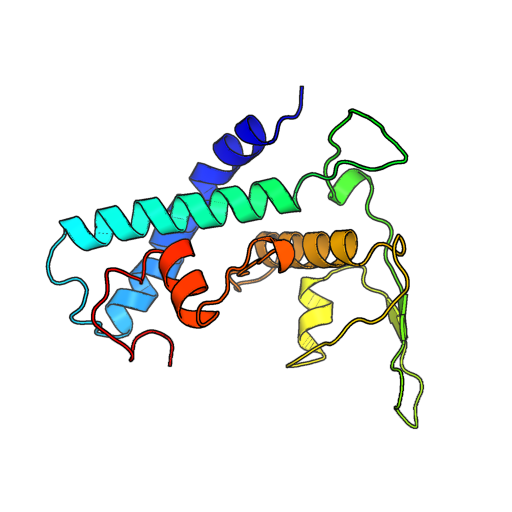CA 1
ATOM 1146 C C . LEU A 1 143 ? 8.976 10.814 4.994 1.00 91.81 143 LEU A C 1
ATOM 1148 O O . LEU A 1 143 ? 9.175 11.364 6.070 1.00 91.81 143 LEU A O 1
ATOM 1152 N N . ARG A 1 144 ? 8.889 11.513 3.853 1.00 90.75 144 ARG A N 1
ATOM 1153 C CA . ARG A 1 144 ? 9.000 12.982 3.778 1.00 90.75 144 ARG A CA 1
ATOM 1154 C C . ARG A 1 144 ? 7.884 13.742 4.507 1.00 90.75 144 ARG A C 1
ATOM 1156 O O . ARG A 1 144 ? 8.011 14.945 4.689 1.00 90.75 144 ARG A O 1
ATOM 1163 N N . THR A 1 145 ? 6.773 13.083 4.842 1.00 90.19 145 THR A N 1
ATOM 1164 C CA . THR A 1 145 ? 5.655 13.699 5.574 1.00 90.19 145 THR A CA 1
ATOM 1165 C C . THR A 1 145 ? 5.779 13.519 7.082 1.00 90.19 145 THR A C 1
ATOM 1167 O O . THR A 1 145 ? 4.936 14.034 7.812 1.00 90.19 145 THR A O 1
ATOM 1170 N N . LEU A 1 146 ? 6.773 12.756 7.548 1.00 90.62 146 LEU A N 1
ATOM 1171 C CA . LEU A 1 146 ? 6.997 12.535 8.969 1.00 90.62 146 LEU A CA 1
ATOM 1172 C C . LEU A 1 146 ? 7.621 13.770 9.622 1.00 90.62 146 LEU A C 1
ATOM 1174 O O . LEU A 1 146 ? 8.423 14.482 9.016 1.00 90.62 146 LEU A O 1
ATOM 1178 N N . THR A 1 147 ? 7.248 14.005 10.875 1.00 93.19 147 THR A N 1
ATOM 1179 C CA . THR A 1 147 ? 7.827 15.038 11.740 1.00 93.19 147 THR A CA 1
ATOM 1180 C C . THR A 1 147 ? 8.811 14.432 12.739 1.00 93.19 147 THR A C 1
ATOM 1182 O O . THR A 1 147 ? 8.940 13.210 12.831 1.00 93.19 147 THR A O 1
ATOM 1185 N N . ASP A 1 148 ? 9.476 15.286 13.520 1.00 92.81 148 ASP A N 1
ATOM 1186 C CA . ASP A 1 148 ? 10.384 14.897 14.607 1.00 92.81 148 ASP A CA 1
ATOM 1187 C C . ASP A 1 148 ? 9.616 14.432 15.862 1.00 92.81 148 ASP A C 1
ATOM 1189 O O . ASP A 1 148 ? 9.664 15.029 16.933 1.00 92.81 148 ASP A O 1
ATOM 1193 N N . SER A 1 149 ? 8.798 13.395 15.693 1.00 92.25 149 SER A N 1
ATOM 1194 C CA . SER A 1 149 ? 8.061 12.710 16.759 1.00 92.25 149 SER A CA 1
ATOM 1195 C C . SER A 1 149 ? 8.110 11.196 16.526 1.00 92.25 149 SER A C 1
ATOM 1197 O O . SER A 1 149 ? 8.324 10.768 15.385 1.00 92.25 149 SER A O 1
ATOM 1199 N N . PRO A 1 150 ? 7.923 10.346 17.552 1.00 93.06 150 PRO A N 1
ATOM 1200 C CA . PRO A 1 150 ? 7.973 8.898 17.376 1.00 93.06 150 PRO A CA 1
ATOM 1201 C C . PRO A 1 150 ? 7.035 8.419 16.258 1.00 93.06 150 PRO A C 1
ATOM 1203 O O . PRO A 1 150 ? 5.851 8.754 16.237 1.00 93.06 150 PRO A O 1
ATOM 1206 N N . ILE A 1 151 ? 7.543 7.594 15.333 1.00 89.31 151 ILE A N 1
ATOM 1207 C CA . ILE A 1 151 ? 6.766 7.130 14.166 1.00 89.31 151 ILE A CA 1
ATOM 1208 C C . ILE A 1 151 ? 5.454 6.445 14.573 1.00 89.31 151 ILE A C 1
ATOM 1210 O O . ILE A 1 151 ? 4.444 6.588 13.891 1.00 89.31 151 ILE A O 1
ATOM 1214 N N . ILE A 1 152 ? 5.445 5.754 15.717 1.00 88.62 152 ILE A N 1
ATOM 1215 C CA . ILE A 1 152 ? 4.254 5.084 16.244 1.00 88.62 152 ILE A CA 1
ATOM 1216 C C . ILE A 1 152 ? 3.146 6.075 16.619 1.00 88.62 152 ILE A C 1
ATOM 1218 O O . ILE A 1 152 ? 1.981 5.815 16.336 1.00 88.62 152 ILE A O 1
ATOM 1222 N N . GLU A 1 153 ? 3.489 7.237 17.180 1.00 89.62 153 GLU A N 1
ATOM 1223 C CA . GLU A 1 153 ? 2.517 8.283 17.521 1.00 89.62 153 GLU A CA 1
ATOM 1224 C C . GLU A 1 153 ? 1.918 8.896 16.255 1.00 89.62 153 GLU A C 1
ATOM 1226 O O . GLU A 1 153 ? 0.707 9.103 16.159 1.00 89.62 153 GLU A O 1
ATOM 1231 N N . GLN A 1 154 ? 2.760 9.118 15.244 1.00 91.25 154 GLN A N 1
ATOM 1232 C CA . GLN A 1 154 ? 2.322 9.625 13.947 1.00 91.25 154 GLN A CA 1
ATOM 1233 C C . GLN A 1 154 ? 1.400 8.625 13.237 1.00 91.25 154 GLN A C 1
ATOM 1235 O O . GLN A 1 154 ? 0.353 9.020 12.725 1.00 91.25 154 GLN A O 1
ATOM 1240 N N . ILE A 1 155 ? 1.733 7.328 13.260 1.00 88.94 155 ILE A N 1
ATOM 1241 C CA . ILE A 1 155 ? 0.876 6.259 12.728 1.00 88.94 155 ILE A CA 1
ATOM 1242 C C . ILE A 1 155 ? -0.456 6.222 13.474 1.00 88.94 155 ILE A C 1
ATOM 1244 O O . ILE A 1 155 ? -1.499 6.249 12.824 1.00 88.94 155 ILE A O 1
ATOM 1248 N N . ASN A 1 156 ? -0.437 6.231 14.811 1.00 87.69 156 ASN A N 1
ATOM 1249 C CA . ASN A 1 156 ? -1.648 6.233 15.634 1.00 87.69 156 ASN A CA 1
ATOM 1250 C C . ASN A 1 156 ? -2.566 7.400 15.277 1.00 87.69 156 ASN A C 1
ATOM 1252 O O . ASN A 1 156 ? -3.767 7.208 15.112 1.00 87.69 156 ASN A O 1
ATOM 1256 N N . LYS A 1 157 ? -2.007 8.594 15.080 1.00 87.56 157 LYS A N 1
ATOM 1257 C CA . LYS A 1 157 ? -2.765 9.772 14.652 1.00 87.56 157 LYS A CA 1
ATOM 1258 C C . LYS A 1 157 ? -3.354 9.624 13.249 1.00 87.56 157 LYS A C 1
ATOM 1260 O O . LYS A 1 157 ? -4.496 10.023 13.029 1.00 87.56 157 LYS A O 1
ATOM 1265 N N . LEU A 1 158 ? -2.601 9.052 12.306 1.00 87.94 158 LEU A N 1
ATOM 1266 C CA . LEU A 1 158 ? -3.077 8.821 10.938 1.00 87.94 158 LEU A CA 1
ATOM 1267 C C . LEU A 1 158 ? -4.276 7.870 10.905 1.00 87.94 158 LEU A C 1
ATOM 1269 O O . LEU A 1 158 ? -5.227 8.122 10.169 1.00 87.94 158 LEU A O 1
ATOM 1273 N N . ILE A 1 159 ? -4.247 6.808 11.711 1.00 87.56 159 ILE A N 1
ATOM 1274 C CA . ILE A 1 159 ? -5.287 5.770 11.712 1.00 87.56 159 ILE A CA 1
ATOM 1275 C C . ILE A 1 159 ? -6.362 5.967 12.794 1.00 87.56 159 ILE A C 1
ATOM 1277 O O . ILE A 1 159 ? -7.330 5.215 12.821 1.00 87.56 159 ILE A O 1
ATOM 1281 N N . GLY A 1 160 ? -6.239 6.995 13.642 1.00 85.12 160 GLY A N 1
ATOM 1282 C CA . GLY A 1 160 ? -7.238 7.390 14.646 1.00 85.12 160 GLY A CA 1
ATOM 1283 C C . GLY A 1 160 ? -7.108 6.730 16.027 1.00 85.12 160 GLY A C 1
ATOM 1284 O O . GLY A 1 160 ? -8.025 6.848 16.840 1.00 85.12 160 GLY A O 1
ATOM 1285 N N . PHE A 1 161 ? -5.988 6.059 16.319 1.00 80.56 161 PHE A N 1
ATOM 1286 C CA . PHE A 1 161 ? -5.678 5.488 17.640 1.00 80.56 161 PHE A CA 1
ATOM 1287 C C . PHE A 1 161 ? -5.052 6.489 18.625 1.00 80.56 161 PHE A C 1
ATOM 1289 O O . PHE A 1 161 ? -4.860 6.155 19.784 1.00 80.56 161 PHE A O 1
ATOM 1296 N N . ASP A 1 162 ? -4.751 7.725 18.233 1.00 72.50 162 ASP A N 1
ATOM 1297 C CA . ASP A 1 162 ? -4.217 8.753 19.146 1.00 72.50 162 ASP A CA 1
ATOM 1298 C C . ASP A 1 162 ? -5.185 9.138 20.282 1.00 72.50 162 ASP A C 1
ATOM 1300 O O . ASP A 1 162 ? -4.769 9.618 21.331 1.00 72.50 162 ASP A O 1
ATOM 1304 N N . ASN A 1 163 ? -6.484 8.897 20.091 1.00 58.12 163 ASN A N 1
ATOM 1305 C CA . ASN A 1 163 ? -7.516 9.103 21.114 1.00 58.12 163 ASN A CA 1
ATOM 1306 C C . ASN A 1 163 ? -7.710 7.884 22.026 1.00 58.12 163 ASN A C 1
ATOM 1308 O O . ASN A 1 163 ? -8.542 7.908 22.933 1.00 58.12 163 ASN A O 1
ATOM 1312 N N . VAL A 1 164 ? -6.976 6.807 21.757 1.00 54.78 164 VAL A N 1
ATOM 1313 C CA . VAL A 1 164 ? -7.020 5.562 22.504 1.00 54.78 164 VAL A CA 1
ATOM 1314 C C . VAL A 1 164 ? -5.901 5.626 23.530 1.00 54.78 164 VAL A C 1
ATOM 1316 O O . VAL A 1 164 ? -4.735 5.428 23.204 1.00 54.78 164 VAL A O 1
ATOM 1319 N N . ASN A 1 165 ? -6.253 5.931 24.780 1.00 45.78 165 ASN A N 1
ATOM 1320 C CA . ASN A 1 165 ? -5.357 5.811 25.934 1.00 45.78 165 ASN A CA 1
ATOM 1321 C C . ASN A 1 165 ? -5.033 4.333 26.202 1.00 45.78 165 ASN A C 1
ATOM 1323 O O . ASN A 1 165 ? -5.410 3.791 27.237 1.00 45.78 165 ASN A O 1
ATOM 1327 N N . ASP A 1 166 ? -4.385 3.656 25.260 1.00 46.94 166 ASP A N 1
ATOM 1328 C CA . ASP A 1 166 ? -3.999 2.268 25.436 1.00 46.94 166 ASP A CA 1
ATOM 1329 C C . ASP A 1 166 ? -2.771 1.931 24.582 1.00 46.94 166 ASP A C 1
ATOM 1331 O O . ASP A 1 166 ? -2.856 1.514 23.426 1.00 46.94 166 ASP A O 1
ATOM 1335 N N . ASN A 1 167 ? -1.591 2.071 25.193 1.00 43.62 167 ASN A N 1
ATOM 1336 C CA . ASN A 1 167 ? -0.286 1.664 24.648 1.00 43.62 167 ASN A CA 1
ATOM 1337 C C . ASN A 1 167 ? -0.173 0.139 24.383 1.00 43.62 167 ASN A C 1
ATOM 1339 O O . ASN A 1 167 ? 0.918 -0.370 24.115 1.00 43.62 167 ASN A O 1
ATOM 1343 N N . SER A 1 168 ? -1.277 -0.605 24.489 1.00 47.75 168 SER A N 1
ATOM 1344 C CA . SER A 1 168 ? -1.362 -2.061 24.373 1.00 47.75 168 SER A CA 1
ATOM 1345 C C . SER A 1 168 ? -2.032 -2.555 23.079 1.00 47.75 168 SER A C 1
ATOM 1347 O O . SER A 1 168 ? -1.832 -3.708 22.707 1.00 47.75 168 SER A O 1
ATOM 1349 N N . SER A 1 169 ? -2.773 -1.709 22.347 1.00 45.81 169 SER A N 1
ATOM 1350 C CA . SER A 1 169 ? -3.650 -2.173 21.249 1.00 45.81 169 SER A CA 1
ATOM 1351 C C . SER A 1 169 ? -2.917 -2.609 19.967 1.00 45.81 169 SER A C 1
ATOM 1353 O O . SER A 1 169 ? -3.478 -3.357 19.167 1.00 45.81 169 SER A O 1
ATOM 1355 N N . LEU A 1 170 ? -1.663 -2.181 19.775 1.00 46.62 170 LEU A N 1
ATOM 1356 C CA . LEU A 1 170 ? -0.830 -2.521 18.608 1.00 46.62 170 LEU A CA 1
ATOM 1357 C C . LEU A 1 170 ? 0.326 -3.488 18.928 1.00 46.62 170 LEU A C 1
ATOM 1359 O O . LEU A 1 170 ? 1.194 -3.690 18.080 1.00 46.62 170 LEU A O 1
ATOM 1363 N N . LYS A 1 171 ? 0.347 -4.076 20.133 1.00 39.91 171 LYS A N 1
ATOM 1364 C CA . LYS A 1 171 ? 1.245 -5.192 20.466 1.00 39.91 171 LYS A CA 1
ATOM 1365 C C . LYS A 1 171 ? 0.618 -6.551 20.144 1.00 39.91 171 LYS A C 1
ATOM 1367 O O . LYS A 1 171 ? -0.627 -6.715 20.246 1.00 39.91 171 LYS A O 1
#

pLDDT: mean 86.46, std 13.18, range [39.91, 97.44]

InterPro domains:
  IPR027417 P-loop containing nucleoside triphosphate hydrolase [G3DSA:3.40.50.300] (40-171)

Foldseek 3Di:
DDDLVVQLVVQLVVLLCCCVPPVVVVCVVVVQPQCPDVVLVVQLSVLQSSLLSSLLSVLQWDQDPVHHPDIDGLVVDDDWDWDWDDDDPDTDIDTPPALCVVCVVDPDDDDDDDPPPCPSSSVSRNQNSCSPPHPDRDDDDDPVPDDPDPVVCVSCNNSSVVSRPDPPSVD

Secondary structure (DSSP, 8-state):
---HHHHHHHHHHHHHHHIIIIIHHHHHHTT-GGGSSHHHHHHHHHHHHHHHHHHHHHHHEEE-TTSTT-EEEHHHH--PEEEE-SS-SS--EEEES-HHHHGGG-SS------TTSSHHHHHHHHHHHHHHH-S-------GGG--SS-HHHHHHHHHTGGG---TTTT-

Radius of gyration: 17.96 Å; chains: 1; bounding box: 46×34×46 Å